Protein AF-A0A3L7SHG3-F1 (afdb_monomer)

Foldseek 3Di:
DDDDDAAFDDPVLPPDPPRDGDVVRRVVSVVVVVVVVD

Mean predicted aligned error: 2.33 Å

Sequence (38 aa):
MPTVVFGPGSIDQAHTTDEWIDVSEVEIAAAALVAAMA

pLDDT: mean 96.93, std 4.21, range [75.12, 98.75]

Secondary structure (DSSP, 8-state):
-------SS-TTTTT-TT----HHHHHHHHHHHHHHT-

Structure (mmCIF, N/CA/C/O backbone):
data_AF-A0A3L7SHG3-F1
#
_entry.id   AF-A0A3L7SHG3-F1
#
loop_
_atom_site.group_PDB
_atom_site.id
_atom_site.type_symbol
_atom_site.label_atom_id
_atom_site.label_alt_id
_atom_site.label_comp_id
_atom_site.label_asym_id
_atom_site.label_entity_id
_atom_site.label_seq_id
_atom_site.pdbx_PDB_ins_code
_atom_site.Cartn_x
_atom_site.Cartn_y
_atom_site.Cartn_z
_atom_site.occupancy
_atom_site.B_iso_or_equiv
_atom_site.auth_seq_id
_atom_site.auth_comp_id
_atom_site.auth_asym_id
_atom_site.auth_atom_id
_atom_site.pdbx_PDB_model_num
ATOM 1 N N . MET A 1 1 ? 21.164 10.533 -0.353 1.00 85.69 1 MET A N 1
ATOM 2 C CA . MET A 1 1 ? 20.658 9.642 -1.419 1.00 85.69 1 MET A CA 1
ATOM 3 C C . MET A 1 1 ? 19.313 10.196 -1.863 1.00 85.69 1 MET A C 1
ATOM 5 O O . MET A 1 1 ? 18.539 10.518 -0.971 1.00 85.69 1 MET A O 1
ATOM 9 N N . PRO A 1 2 ? 19.042 10.399 -3.162 1.00 95.19 2 PRO A N 1
ATOM 10 C CA . PRO A 1 2 ? 17.699 10.765 -3.613 1.00 95.19 2 PRO A CA 1
ATOM 11 C C . PRO A 1 2 ? 16.748 9.577 -3.407 1.00 95.19 2 PRO A C 1
ATOM 13 O O . PRO A 1 2 ? 17.118 8.438 -3.695 1.00 95.19 2 PRO A O 1
ATOM 16 N N . THR A 1 3 ? 15.566 9.816 -2.835 1.00 96.62 3 THR A N 1
ATOM 17 C CA . THR A 1 3 ? 14.622 8.747 -2.460 1.00 96.62 3 THR A CA 1
ATOM 18 C C . THR A 1 3 ? 13.184 9.263 -2.477 1.00 96.62 3 THR A C 1
ATOM 20 O O . THR A 1 3 ? 12.952 10.446 -2.237 1.00 96.62 3 THR A O 1
ATOM 23 N N . VAL A 1 4 ? 12.231 8.373 -2.760 1.00 96.88 4 VAL A N 1
ATOM 24 C CA . VAL A 1 4 ? 10.787 8.640 -2.776 1.00 96.88 4 VAL A CA 1
ATOM 25 C C . VAL A 1 4 ? 10.054 7.551 -1.992 1.00 96.88 4 VAL A C 1
ATOM 27 O O . VAL A 1 4 ? 10.480 6.397 -1.997 1.00 96.88 4 VAL A O 1
ATOM 30 N N . VAL A 1 5 ? 8.962 7.922 -1.321 1.00 97.00 5 VAL A N 1
ATOM 31 C CA . VAL A 1 5 ? 7.994 6.981 -0.745 1.00 97.00 5 VAL A CA 1
ATOM 32 C C . VAL A 1 5 ? 6.829 6.886 -1.719 1.00 97.00 5 VAL A C 1
ATOM 34 O O . VAL A 1 5 ? 6.221 7.899 -2.055 1.00 97.00 5 VAL A O 1
ATOM 37 N N . PHE A 1 6 ? 6.556 5.682 -2.202 1.00 97.50 6 PHE A N 1
ATOM 38 C CA . PHE A 1 6 ? 5.535 5.421 -3.205 1.00 97.50 6 PHE A CA 1
ATOM 39 C C . PHE A 1 6 ? 4.819 4.118 -2.860 1.00 97.50 6 PHE A C 1
ATOM 41 O O . PHE A 1 6 ? 5.471 3.098 -2.636 1.00 97.50 6 PHE A O 1
ATOM 48 N N . GLY A 1 7 ? 3.493 4.159 -2.814 1.00 97.56 7 GLY A N 1
ATOM 49 C CA . GLY A 1 7 ? 2.649 3.007 -2.526 1.00 97.56 7 GLY A CA 1
ATOM 50 C C . GLY A 1 7 ? 1.165 3.379 -2.590 1.00 97.56 7 GLY A C 1
ATOM 51 O O . GLY A 1 7 ? 0.843 4.567 -2.527 1.00 97.56 7 GLY A O 1
ATOM 52 N N . PRO A 1 8 ? 0.278 2.389 -2.767 1.00 98.50 8 PRO A N 1
ATOM 53 C CA . PRO A 1 8 ? -1.167 2.595 -2.808 1.00 98.50 8 PRO A CA 1
ATOM 54 C C . PRO A 1 8 ? -1.778 2.720 -1.403 1.00 98.50 8 PRO A C 1
ATOM 56 O O . PRO A 1 8 ? -1.124 2.413 -0.404 1.00 98.50 8 PRO A O 1
ATOM 59 N N . GLY A 1 9 ? -3.055 3.105 -1.345 1.00 97.88 9 GLY A N 1
ATOM 60 C CA . GLY A 1 9 ? -3.844 3.186 -0.119 1.00 97.88 9 GLY A CA 1
ATOM 61 C C . GLY A 1 9 ? -3.824 4.567 0.534 1.00 97.88 9 GLY A C 1
ATOM 62 O O . GLY A 1 9 ? -3.275 5.533 0.002 1.00 97.88 9 GLY A O 1
ATOM 63 N N . SER A 1 10 ? -4.440 4.659 1.714 1.00 97.88 10 SER A N 1
ATOM 64 C CA . SER A 1 10 ? -4.572 5.905 2.472 1.00 97.88 10 SER A CA 1
ATOM 65 C C . SER A 1 10 ? -3.900 5.802 3.835 1.00 97.88 10 SER A C 1
ATOM 67 O O . SER A 1 10 ? -4.142 4.860 4.587 1.00 97.88 10 SER A O 1
ATOM 69 N N . ILE A 1 11 ? -3.112 6.818 4.197 1.00 97.88 11 ILE A N 1
ATOM 70 C CA . ILE A 1 11 ? -2.517 6.907 5.537 1.00 97.88 11 ILE A CA 1
ATOM 71 C C . ILE A 1 11 ? -3.583 7.034 6.634 1.00 97.88 11 ILE A C 1
ATOM 73 O O . ILE A 1 11 ? -3.348 6.602 7.755 1.00 97.88 11 ILE A O 1
ATOM 77 N N . ASP A 1 12 ? -4.768 7.556 6.304 1.00 98.06 12 ASP A N 1
ATOM 78 C CA . ASP A 1 12 ? -5.885 7.665 7.248 1.00 98.06 12 ASP A CA 1
ATOM 79 C C . ASP A 1 12 ? -6.492 6.294 7.598 1.00 98.06 12 ASP A C 1
ATOM 81 O O . ASP A 1 12 ? -7.152 6.165 8.627 1.00 98.06 12 A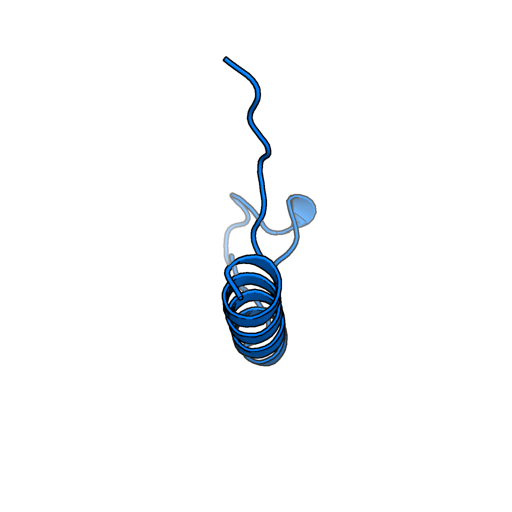SP A O 1
ATOM 85 N N . GLN A 1 13 ? -6.287 5.269 6.755 1.00 98.38 13 GLN A N 1
ATOM 86 C CA . GLN A 1 13 ? -6.664 3.881 7.061 1.00 98.38 13 GLN A CA 1
ATOM 87 C C . GLN A 1 13 ? -5.612 3.157 7.903 1.00 98.38 13 GLN A C 1
ATOM 89 O O . GLN A 1 13 ? -5.946 2.198 8.603 1.00 98.38 13 GLN A O 1
ATOM 94 N N . ALA A 1 14 ? -4.356 3.606 7.861 1.00 98.00 14 ALA A N 1
ATOM 95 C CA . ALA A 1 14 ? -3.272 2.950 8.576 1.00 98.00 14 ALA A CA 1
ATOM 96 C C . ALA A 1 14 ? -3.525 2.965 10.090 1.00 98.00 14 ALA A C 1
ATOM 98 O O . ALA A 1 14 ? -3.905 3.989 10.662 1.00 98.00 14 ALA A O 1
ATOM 99 N N . HIS A 1 15 ? -3.284 1.830 10.750 1.00 97.69 15 HIS A N 1
ATOM 100 C CA . HIS A 1 15 ? -3.497 1.662 12.196 1.00 97.69 15 HIS A CA 1
ATOM 101 C C . HIS A 1 15 ? -4.945 1.888 12.666 1.00 97.69 15 HIS A C 1
ATOM 103 O O . HIS A 1 15 ? -5.186 2.134 1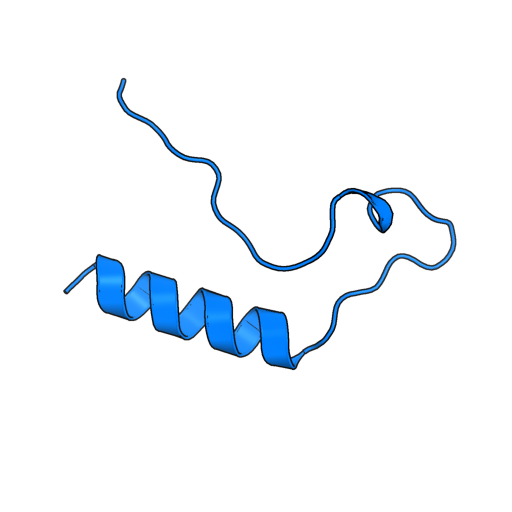3.854 1.00 97.69 15 HIS A O 1
ATOM 109 N N . THR A 1 16 ? -5.921 1.792 11.767 1.00 98.38 16 THR A N 1
ATOM 110 C CA . THR A 1 16 ? -7.324 1.657 12.166 1.00 98.38 16 THR A CA 1
ATOM 111 C C . THR A 1 16 ? -7.608 0.209 12.577 1.00 98.38 16 THR A C 1
ATOM 113 O O . THR A 1 16 ? -6.853 -0.706 12.255 1.00 98.38 16 THR A O 1
ATOM 116 N N . THR A 1 17 ? -8.675 -0.019 13.348 1.00 98.44 17 THR A N 1
ATOM 117 C CA . THR A 1 17 ? -9.027 -1.373 13.816 1.00 98.44 17 THR A CA 1
ATOM 118 C C . THR A 1 17 ? -9.297 -2.334 12.660 1.00 98.44 17 THR A C 1
ATOM 120 O O . THR A 1 17 ? -8.885 -3.488 12.726 1.00 98.44 17 THR A O 1
ATOM 123 N N . ASP A 1 18 ? -9.939 -1.836 11.606 1.00 97.94 18 ASP A N 1
ATOM 124 C CA . ASP A 1 18 ? -10.306 -2.598 10.418 1.00 97.94 18 ASP A CA 1
ATOM 125 C C . ASP A 1 18 ? -9.536 -2.065 9.205 1.00 97.94 18 ASP A C 1
ATOM 127 O O . ASP A 1 18 ? -10.143 -1.666 8.221 1.00 97.94 18 ASP A O 1
ATOM 131 N N . GLU A 1 19 ? -8.205 -1.993 9.290 1.00 98.44 19 GLU A N 1
ATOM 132 C CA . GLU A 1 19 ? -7.363 -1.491 8.198 1.00 98.44 19 GLU A CA 1
ATOM 133 C C . GLU A 1 19 ? -7.631 -2.242 6.884 1.00 98.44 19 GLU A C 1
ATOM 135 O O . GLU A 1 19 ? -7.595 -3.476 6.822 1.00 98.44 19 GLU A O 1
ATOM 140 N N . TRP A 1 20 ? -7.884 -1.482 5.817 1.00 98.12 20 TRP A N 1
ATOM 141 C CA . TRP A 1 20 ? -8.153 -2.018 4.488 1.00 98.12 20 TRP A CA 1
ATOM 142 C C . TRP A 1 20 ? -7.622 -1.098 3.384 1.00 98.12 20 TRP A C 1
ATOM 144 O O . TRP A 1 20 ? -7.288 0.067 3.601 1.00 98.12 20 TRP A O 1
ATOM 154 N N . ILE A 1 21 ? -7.564 -1.653 2.177 1.00 98.56 21 ILE A N 1
ATOM 155 C CA . ILE A 1 21 ? -7.195 -0.968 0.938 1.00 98.56 21 ILE A CA 1
ATOM 156 C C . ILE A 1 21 ? -8.058 -1.504 -0.206 1.00 98.56 21 ILE A C 1
ATOM 158 O O . ILE A 1 21 ? -8.443 -2.678 -0.186 1.00 98.56 21 ILE A O 1
ATOM 162 N N . ASP A 1 22 ? -8.378 -0.672 -1.198 1.00 98.50 22 ASP A N 1
ATOM 163 C CA . ASP A 1 22 ? -9.065 -1.147 -2.398 1.00 98.50 22 ASP A CA 1
ATOM 164 C C . ASP A 1 22 ? -8.085 -1.932 -3.289 1.00 98.50 22 ASP A C 1
ATOM 166 O O . ASP A 1 22 ? -6.967 -1.494 -3.568 1.00 98.50 22 ASP A O 1
ATOM 170 N N . VAL A 1 23 ? -8.496 -3.111 -3.761 1.00 98.50 23 VAL A N 1
ATOM 171 C CA . VAL A 1 23 ? -7.654 -3.969 -4.613 1.00 98.50 23 VAL A CA 1
ATOM 172 C C . VAL A 1 23 ? -7.248 -3.258 -5.910 1.00 98.50 23 VAL A C 1
ATOM 174 O O . VAL A 1 23 ? -6.127 -3.444 -6.384 1.00 98.50 23 VAL A O 1
ATOM 177 N N . SER A 1 24 ? -8.103 -2.392 -6.456 1.00 98.62 24 SER A N 1
ATOM 178 C CA . SER A 1 24 ? -7.783 -1.614 -7.657 1.00 98.62 24 SER A CA 1
ATOM 179 C C . SER A 1 24 ? -6.630 -0.629 -7.438 1.00 98.62 24 SER A C 1
ATOM 181 O O . SER A 1 24 ? -5.840 -0.404 -8.354 1.00 98.62 24 SER A O 1
ATOM 183 N N . GLU A 1 25 ? -6.452 -0.092 -6.226 1.00 98.62 25 GLU A N 1
ATOM 184 C CA . GLU A 1 25 ? -5.308 0.774 -5.915 1.00 98.62 25 GLU A CA 1
ATOM 185 C C . GLU A 1 25 ? -3.986 0.002 -5.997 1.00 98.62 25 GLU A C 1
ATOM 187 O O . 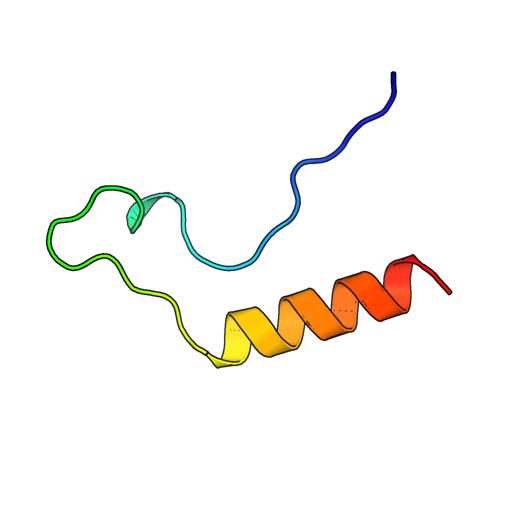GLU A 1 25 ? -2.983 0.538 -6.478 1.00 98.62 25 GLU A O 1
ATOM 192 N N . VAL A 1 26 ? -3.986 -1.275 -5.599 1.00 98.62 26 VAL A N 1
ATOM 193 C CA . VAL A 1 26 ? -2.818 -2.161 -5.727 1.00 98.62 26 VAL A CA 1
ATOM 194 C C . VAL A 1 26 ? -2.462 -2.380 -7.195 1.00 98.62 26 VAL 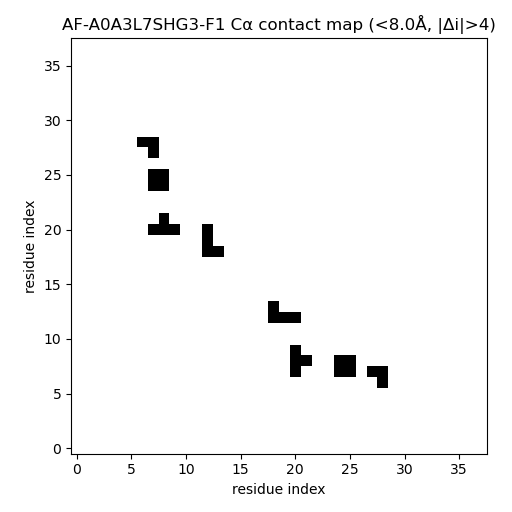A C 1
ATOM 196 O O . VAL A 1 26 ? -1.294 -2.253 -7.570 1.00 98.62 26 VAL A O 1
ATOM 199 N N . GLU A 1 27 ? -3.456 -2.6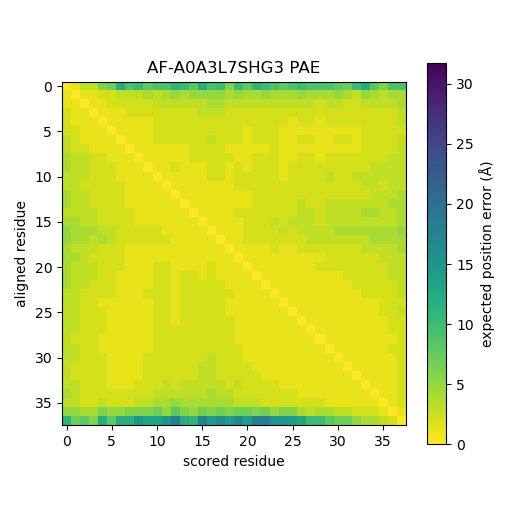62 -8.038 1.00 98.75 27 GLU A N 1
ATOM 200 C CA . GLU A 1 27 ? -3.259 -2.852 -9.480 1.00 98.75 27 GLU A CA 1
ATOM 201 C C . GLU A 1 27 ? -2.699 -1.587 -10.145 1.00 98.75 27 GLU A C 1
ATOM 203 O O . GLU A 1 27 ? -1.739 -1.658 -10.919 1.00 98.75 27 GLU A O 1
ATOM 208 N N . ILE A 1 28 ? -3.243 -0.418 -9.796 1.00 98.56 28 ILE A N 1
ATOM 209 C CA . ILE A 1 28 ? -2.795 0.879 -10.315 1.00 98.56 28 ILE A CA 1
ATOM 210 C C . ILE A 1 28 ? -1.346 1.162 -9.906 1.00 98.56 28 ILE A C 1
ATOM 212 O O . ILE A 1 28 ? -0.526 1.508 -10.761 1.00 98.56 28 ILE A O 1
ATOM 216 N N . ALA A 1 29 ? -0.999 1.005 -8.625 1.00 98.50 29 ALA A N 1
ATOM 217 C CA . ALA A 1 29 ? 0.362 1.260 -8.155 1.00 98.50 29 ALA A CA 1
ATOM 218 C C . ALA A 1 29 ? 1.378 0.286 -8.766 1.00 98.50 29 ALA A C 1
ATOM 220 O O . ALA A 1 29 ? 2.483 0.703 -9.122 1.00 98.50 29 ALA A O 1
ATOM 221 N N . ALA A 1 30 ? 1.002 -0.983 -8.949 1.00 98.44 30 ALA A N 1
ATOM 222 C CA . ALA A 1 30 ? 1.836 -1.962 -9.638 1.00 98.44 30 ALA A CA 1
ATOM 223 C C . ALA A 1 30 ? 2.087 -1.557 -11.100 1.00 98.44 30 ALA A C 1
ATOM 225 O O . ALA A 1 30 ? 3.237 -1.540 -11.544 1.00 98.44 30 ALA A O 1
ATOM 226 N N . ALA A 1 31 ? 1.040 -1.169 -11.834 1.00 98.56 31 ALA A N 1
ATOM 227 C CA . ALA A 1 31 ? 1.168 -0.708 -13.215 1.00 98.56 31 ALA A CA 1
ATOM 228 C C . ALA A 1 31 ? 2.044 0.553 -13.325 1.00 98.56 31 ALA A C 1
ATOM 230 O O . ALA A 1 31 ? 2.909 0.632 -14.199 1.00 98.56 31 ALA A O 1
ATOM 231 N N . ALA A 1 32 ? 1.868 1.513 -12.415 1.00 98.25 32 ALA A N 1
ATOM 232 C CA . ALA A 1 32 ? 2.667 2.734 -12.367 1.00 98.25 32 ALA A CA 1
ATOM 233 C C . ALA A 1 32 ? 4.147 2.457 -12.054 1.00 98.25 32 ALA A C 1
ATOM 235 O O . ALA A 1 32 ? 5.020 3.050 -12.688 1.00 98.25 32 ALA A O 1
ATOM 236 N N . LEU A 1 33 ? 4.444 1.530 -11.134 1.00 97.94 33 LEU A N 1
ATOM 237 C CA . LEU A 1 33 ? 5.817 1.116 -10.839 1.00 97.94 33 LEU A CA 1
ATOM 238 C C . LEU A 1 33 ? 6.487 0.494 -12.068 1.00 97.94 33 LEU A C 1
ATOM 240 O O . LEU A 1 3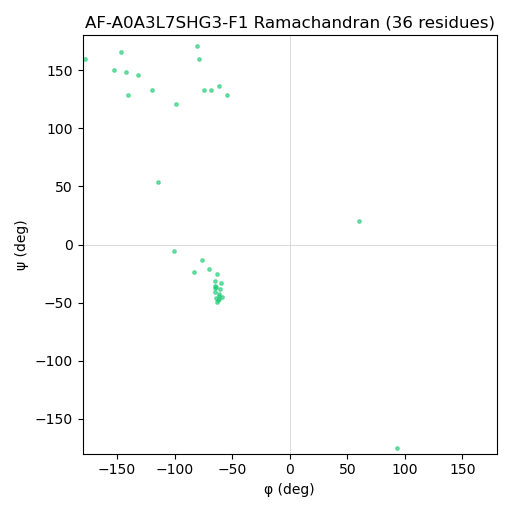3 ? 7.603 0.877 -12.412 1.00 97.94 33 LEU A O 1
ATOM 244 N N . VAL A 1 34 ? 5.798 -0.425 -12.752 1.00 98.25 34 VAL A N 1
ATOM 245 C CA . VAL A 1 34 ? 6.309 -1.043 -13.986 1.00 98.25 34 VAL A CA 1
ATOM 246 C C . VAL A 1 34 ? 6.578 0.020 -15.050 1.00 98.25 34 VAL A C 1
ATOM 248 O O . VAL A 1 34 ? 7.644 0.012 -15.661 1.00 98.25 34 VAL A O 1
ATOM 251 N N . ALA A 1 35 ? 5.652 0.963 -15.239 1.00 98.12 35 ALA A N 1
ATOM 252 C CA . ALA A 1 35 ? 5.810 2.044 -16.206 1.00 98.12 35 ALA A CA 1
ATOM 253 C C . ALA A 1 35 ? 6.985 2.982 -15.875 1.00 98.12 35 ALA A C 1
ATOM 255 O O . ALA A 1 35 ? 7.662 3.444 -16.786 1.00 98.12 35 ALA A O 1
ATOM 256 N N . ALA A 1 36 ? 7.247 3.254 -14.594 1.00 96.06 36 ALA A N 1
ATOM 257 C CA . ALA A 1 36 ? 8.330 4.138 -14.156 1.00 96.06 36 ALA A CA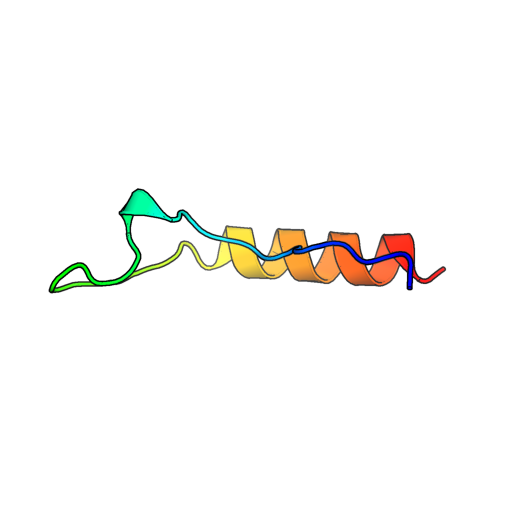 1
ATOM 258 C C . ALA A 1 36 ? 9.732 3.501 -14.225 1.00 96.06 36 ALA A C 1
ATOM 260 O O . ALA A 1 36 ? 10.729 4.206 -14.073 1.00 96.06 36 ALA A O 1
ATOM 261 N N . MET A 1 37 ? 9.813 2.180 -14.406 1.00 93.38 37 MET A N 1
ATOM 262 C CA . MET A 1 37 ? 11.070 1.430 -14.522 1.00 93.38 37 MET A CA 1
ATOM 263 C C . MET A 1 37 ? 11.451 1.093 -15.973 1.00 93.38 37 MET A C 1
ATOM 265 O O . MET A 1 37 ? 12.524 0.523 -16.185 1.00 93.38 37 MET A O 1
ATOM 269 N N . ALA A 1 38 ? 10.584 1.406 -16.940 1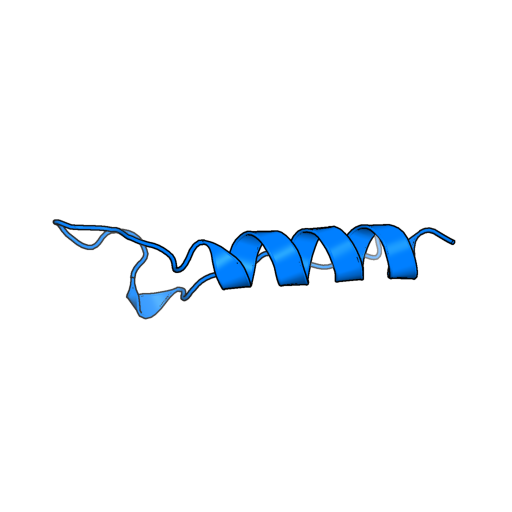.00 75.12 38 ALA A N 1
ATOM 270 C CA . ALA A 1 38 ? 10.842 1.271 -18.374 1.00 75.12 38 ALA A CA 1
ATOM 271 C C . ALA A 1 38 ? 11.588 2.496 -18.926 1.00 75.12 38 ALA A C 1
A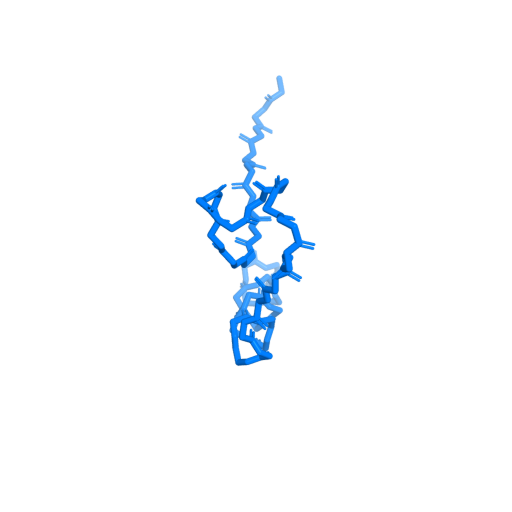TOM 273 O O . ALA A 1 38 ? 12.454 2.290 -19.807 1.00 75.12 38 ALA A O 1
#

Radius of gyration: 12.34 Å; Cα contacts (8 Å, |Δi|>4): 15; chains: 1; bounding box: 31×15×32 Å

Solvent-accessible surface area (backbone atoms only — not comparable to full-atom values): 2617 Å² total; per-residue (Å²): 130,93,83,83,92,84,79,61,69,56,79,86,34,58,92,43,96,80,59,69,67,62,70,66,41,52,54,50,44,52,52,51,53,57,62,75,74,109